Protein AF-A0A258MXC1-F1 (afdb_monomer_lite)

Foldseek 3Di:
DPPDDLVNLCVQLVHDSVLSVCVVVPPVDDDQVSVQSSCVSVVDHDDDDDDPDDVPNDPVPPDPVVSVVPPD

Sequence (72 aa):
YYGHKQQDLADMAGVGLHFIRNMEQGKKSLQLDKVNQVLAVYKAEMAPMAIHLNKSRTIECLPKRYKDHYRW

Secondary structure (DSSP, 8-state):
-----HHHHHHHHT--HHHHHHHHTT-S---HHHHHHHHHHTT-----------TTS-GGGS-HHHHGGG--

Structure (mmCIF, N/CA/C/O backbone):
data_AF-A0A258MXC1-F1
#
_entry.id   AF-A0A258MXC1-F1
#
loop_
_atom_site.group_PDB
_atom_site.id
_atom_site.type_symbol
_atom_site.label_atom_id
_atom_site.label_alt_id
_atom_site.label_comp_id
_atom_site.label_asym_id
_atom_site.label_entity_id
_atom_site.label_seq_id
_atom_site.pdbx_PDB_ins_code
_atom_site.Cartn_x
_atom_site.Cartn_y
_atom_site.Cartn_z
_atom_site.occupancy
_atom_site.B_iso_or_equiv
_atom_site.auth_seq_id
_atom_site.auth_comp_id
_atom_site.auth_asym_id
_atom_site.auth_atom_id
_atom_site.pdbx_PDB_model_num
ATOM 1 N N . TYR A 1 1 ? -0.493 9.471 -14.876 1.00 44.62 1 TYR A N 1
ATOM 2 C CA . TYR A 1 1 ? -1.339 8.264 -14.821 1.00 44.62 1 TYR A CA 1
ATOM 3 C C . TYR A 1 1 ? -0.404 7.081 -14.651 1.00 44.62 1 TYR A C 1
ATOM 5 O O . TYR A 1 1 ? 0.206 6.663 -15.624 1.00 44.62 1 TYR A O 1
ATOM 13 N N . TYR A 1 2 ? -0.162 6.625 -13.423 1.00 59.91 2 TYR A N 1
ATOM 14 C CA . TYR A 1 2 ? 0.783 5.529 -13.194 1.00 59.91 2 TYR A CA 1
ATOM 15 C C . TYR A 1 2 ? 0.097 4.195 -13.514 1.00 59.91 2 TYR A C 1
ATOM 17 O O . TYR A 1 2 ? -0.487 3.559 -12.646 1.00 59.91 2 TYR A O 1
ATOM 25 N N . GLY A 1 3 ? 0.093 3.823 -14.794 1.00 66.00 3 GLY A N 1
ATOM 26 C CA . GLY A 1 3 ? -0.448 2.561 -15.301 1.00 66.00 3 GLY A CA 1
ATOM 27 C C . GLY A 1 3 ? 0.550 1.414 -15.160 1.00 66.00 3 GLY A C 1
ATOM 28 O O . GLY A 1 3 ? 0.938 0.826 -16.165 1.00 66.00 3 GLY A O 1
ATOM 29 N N . HIS A 1 4 ? 1.006 1.127 -13.940 1.00 78.44 4 HIS A N 1
ATOM 30 C CA . HIS A 1 4 ? 1.837 -0.053 -13.696 1.00 78.44 4 HIS A CA 1
ATOM 31 C C . HIS A 1 4 ? 0.969 -1.306 -13.766 1.00 78.44 4 HIS A C 1
ATOM 33 O O . HIS A 1 4 ? -0.122 -1.343 -13.191 1.00 78.44 4 HIS A O 1
ATOM 39 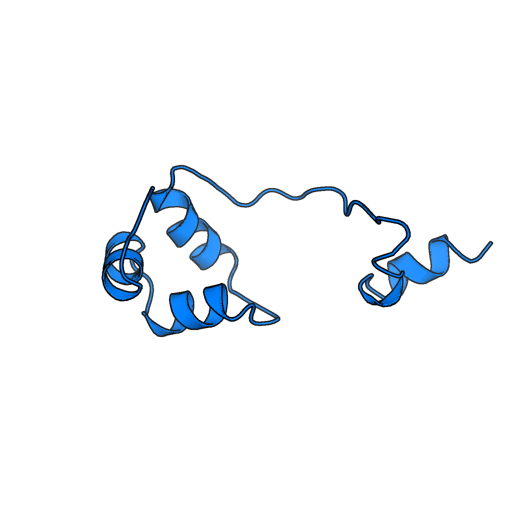N N . LYS A 1 5 ? 1.439 -2.347 -14.459 1.00 91.75 5 LYS A N 1
ATOM 40 C CA . LYS A 1 5 ? 0.803 -3.661 -14.345 1.00 91.75 5 LYS A CA 1
ATOM 41 C C . LYS A 1 5 ? 1.049 -4.192 -12.930 1.00 91.75 5 LYS A C 1
ATOM 43 O O . LYS A 1 5 ? 2.055 -3.860 -12.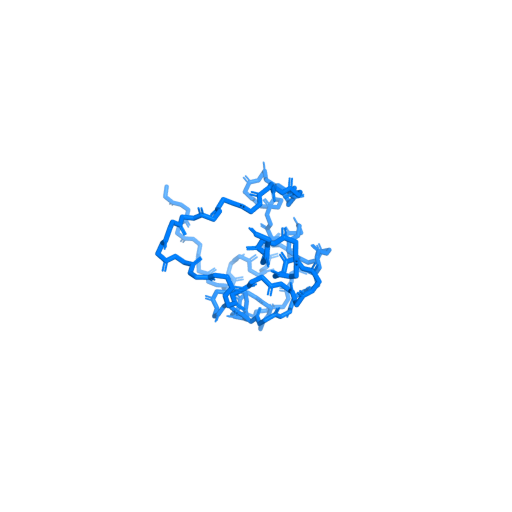309 1.00 91.75 5 LYS A O 1
ATOM 48 N N . GLN A 1 6 ? 0.161 -5.060 -12.440 1.00 93.19 6 GLN A N 1
ATOM 49 C CA . GLN A 1 6 ? 0.277 -5.647 -11.093 1.00 93.19 6 GLN A CA 1
ATOM 50 C C . GLN A 1 6 ? 1.662 -6.263 -10.825 1.00 93.19 6 GLN A C 1
ATOM 52 O O . GLN A 1 6 ? 2.153 -6.207 -9.703 1.00 93.19 6 GLN A O 1
ATOM 57 N N . GLN A 1 7 ? 2.274 -6.861 -11.851 1.00 95.56 7 GLN A N 1
ATOM 58 C CA . GLN A 1 7 ? 3.580 -7.508 -11.754 1.00 95.56 7 GLN A CA 1
ATOM 59 C C . GLN A 1 7 ? 4.718 -6.489 -11.656 1.00 95.56 7 GLN A C 1
ATOM 61 O O . GLN A 1 7 ? 5.520 -6.586 -10.738 1.00 95.56 7 GLN A O 1
ATOM 66 N N . ASP A 1 8 ? 4.697 -5.446 -12.489 1.00 95.62 8 ASP A N 1
ATOM 67 C CA . ASP A 1 8 ? 5.674 -4.355 -12.419 1.00 95.62 8 ASP A CA 1
ATOM 68 C C . ASP A 1 8 ? 5.647 -3.677 -11.042 1.00 95.62 8 ASP A C 1
ATOM 70 O O . ASP A 1 8 ? 6.691 -3.397 -10.462 1.00 95.62 8 ASP A O 1
ATOM 74 N N . LEU A 1 9 ? 4.451 -3.442 -10.487 1.00 95.56 9 LEU A N 1
ATOM 75 C CA . LEU A 1 9 ? 4.310 -2.836 -9.162 1.00 95.56 9 LEU A CA 1
ATOM 76 C C . LEU A 1 9 ? 4.828 -3.757 -8.049 1.00 95.56 9 LEU A C 1
ATOM 78 O O . LEU A 1 9 ? 5.457 -3.283 -7.105 1.00 95.56 9 LEU A O 1
ATOM 82 N N . ALA A 1 10 ? 4.569 -5.062 -8.157 1.00 97.12 10 ALA A N 1
ATOM 83 C CA . ALA A 1 10 ? 5.075 -6.054 -7.217 1.00 97.12 10 ALA A CA 1
ATOM 84 C C . ALA A 1 10 ? 6.612 -6.075 -7.211 1.00 97.12 10 ALA A C 1
ATOM 86 O O . ALA A 1 10 ? 7.221 -6.001 -6.141 1.00 97.12 10 ALA A O 1
ATOM 87 N N . ASP A 1 11 ? 7.220 -6.079 -8.399 1.00 96.88 11 ASP A N 1
ATOM 88 C CA . ASP A 1 11 ? 8.671 -6.096 -8.576 1.00 96.88 11 ASP A CA 1
ATOM 89 C C . ASP A 1 11 ? 9.315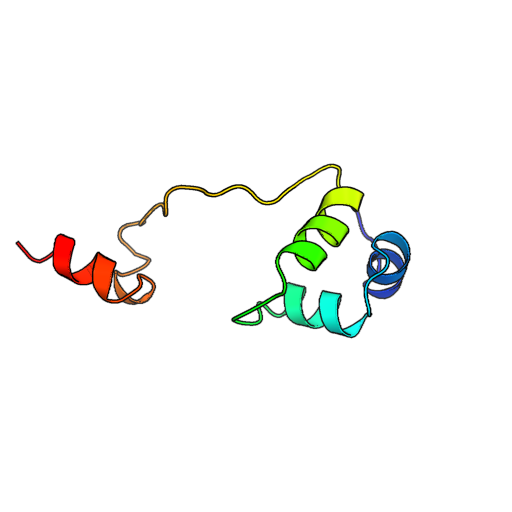 -4.788 -8.085 1.00 96.88 11 ASP A C 1
ATOM 91 O O . ASP A 1 11 ? 10.291 -4.825 -7.337 1.00 96.88 11 ASP A O 1
ATOM 95 N N . MET A 1 12 ? 8.733 -3.628 -8.419 1.00 95.62 12 MET A N 1
ATOM 96 C CA . MET A 1 12 ? 9.217 -2.316 -7.958 1.00 95.62 12 MET A CA 1
ATOM 97 C C . MET A 1 12 ? 9.129 -2.149 -6.436 1.00 95.62 12 MET A C 1
ATOM 99 O O . MET A 1 12 ? 10.024 -1.560 -5.833 1.00 95.62 12 MET A O 1
ATOM 103 N N . ALA A 1 13 ? 8.057 -2.646 -5.813 1.00 96.44 13 ALA A N 1
ATOM 104 C CA . ALA A 1 13 ? 7.853 -2.550 -4.368 1.00 96.44 13 ALA A CA 1
ATOM 105 C C . ALA A 1 13 ? 8.572 -3.658 -3.575 1.00 96.44 13 ALA A C 1
ATOM 107 O O . ALA A 1 13 ? 8.609 -3.596 -2.347 1.00 96.44 13 ALA A O 1
ATOM 108 N N . GLY A 1 14 ? 9.117 -4.681 -4.244 1.00 97.12 14 GLY A N 1
ATOM 109 C CA . GLY A 1 14 ? 9.740 -5.831 -3.583 1.00 97.12 14 GLY A CA 1
ATOM 110 C C . GLY A 1 14 ? 8.744 -6.714 -2.821 1.00 97.12 14 GLY A C 1
ATOM 111 O O . GLY A 1 14 ? 9.100 -7.331 -1.815 1.00 97.12 14 GLY A O 1
ATOM 112 N N . VAL A 1 15 ? 7.489 -6.781 -3.277 1.00 97.50 15 VAL A N 1
ATOM 113 C CA . VAL A 1 15 ? 6.421 -7.581 -2.654 1.00 97.50 15 VAL A CA 1
ATOM 114 C C . VAL A 1 15 ? 5.927 -8.672 -3.600 1.00 97.50 15 VAL A C 1
ATOM 116 O O . VAL A 1 15 ? 6.041 -8.580 -4.813 1.00 97.50 15 VAL A O 1
ATOM 119 N N . GLY A 1 16 ? 5.31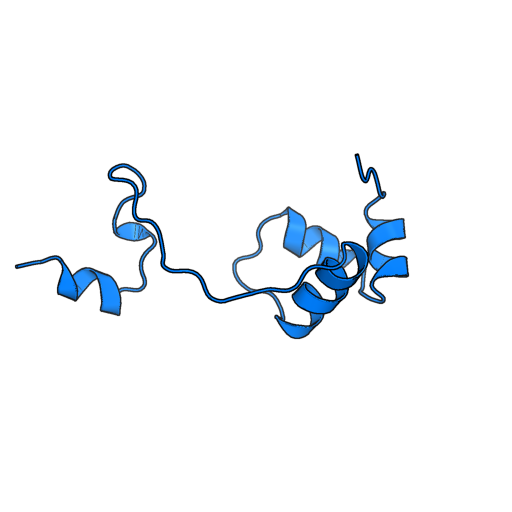7 -9.729 -3.060 1.00 97.56 16 GLY A N 1
ATOM 120 C CA . GLY A 1 16 ? 4.733 -10.775 -3.903 1.00 97.56 16 GLY A CA 1
ATOM 121 C C . GLY A 1 16 ? 3.493 -10.291 -4.666 1.00 97.56 16 GLY A C 1
ATOM 122 O O . GLY A 1 16 ? 2.651 -9.594 -4.103 1.00 97.56 16 GLY A O 1
ATOM 123 N N . LEU A 1 17 ? 3.297 -10.761 -5.902 1.00 97.44 17 LEU A N 1
ATOM 124 C CA . LEU A 1 17 ? 2.125 -10.438 -6.738 1.00 97.44 17 LEU A CA 1
ATOM 125 C C . LEU A 1 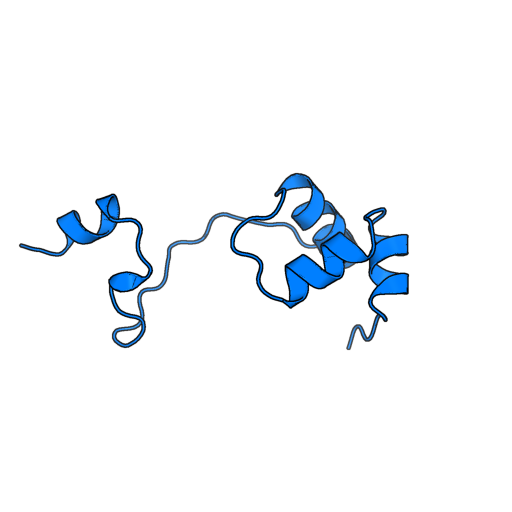17 ? 0.776 -10.692 -6.035 1.00 97.44 17 LEU A C 1
ATOM 127 O O . LEU A 1 17 ? -0.189 -9.949 -6.209 1.00 97.44 17 LEU A O 1
ATOM 131 N N . HIS A 1 18 ? 0.700 -11.728 -5.195 1.00 97.38 18 HIS A N 1
ATOM 132 C CA . HIS A 1 18 ? -0.499 -12.023 -4.406 1.00 97.38 18 HIS A CA 1
ATOM 133 C C . HIS A 1 18 ? -0.821 -10.922 -3.379 1.00 97.38 18 HIS A C 1
ATOM 135 O O . HIS A 1 18 ? -1.988 -10.703 -3.058 1.00 97.38 18 HIS A O 1
ATOM 141 N N . PHE A 1 19 ? 0.190 -10.206 -2.878 1.00 97.88 19 PHE A N 1
ATOM 142 C CA . PHE A 1 19 ? -0.013 -9.072 -1.982 1.00 97.88 19 PHE A CA 1
ATOM 143 C C . PHE A 1 19 ? -0.705 -7.910 -2.701 1.00 97.88 19 PHE A C 1
ATOM 145 O O . PHE A 1 19 ? -1.734 -7.449 -2.212 1.00 97.88 19 PHE A O 1
ATOM 152 N N . ILE A 1 20 ? -0.211 -7.513 -3.881 1.00 97.12 20 ILE A N 1
ATOM 153 C CA . ILE A 1 20 ? -0.833 -6.467 -4.714 1.00 97.12 20 ILE A CA 1
ATOM 154 C C . ILE A 1 20 ? -2.289 -6.823 -5.033 1.00 97.12 20 ILE A C 1
ATOM 156 O O . ILE A 1 20 ? -3.186 -6.017 -4.805 1.00 97.12 20 ILE A O 1
ATOM 160 N N . ARG A 1 21 ? -2.556 -8.070 -5.443 1.00 96.56 21 ARG A N 1
ATOM 161 C CA . ARG A 1 21 ? -3.925 -8.544 -5.715 1.00 96.56 21 ARG A CA 1
ATOM 162 C C . ARG A 1 21 ? -4.838 -8.452 -4.495 1.00 96.56 21 ARG A C 1
ATOM 164 O O . ARG A 1 21 ? -5.953 -7.962 -4.610 1.00 96.56 21 ARG A O 1
ATOM 171 N N . ASN A 1 22 ? -4.371 -8.892 -3.326 1.00 97.69 22 ASN A N 1
ATOM 172 C CA . ASN A 1 22 ? -5.139 -8.778 -2.083 1.00 97.69 22 ASN A CA 1
ATOM 173 C C . ASN A 1 22 ? -5.420 -7.314 -1.710 1.00 97.69 22 ASN A C 1
ATOM 175 O O . ASN A 1 22 ? -6.487 -7.015 -1.173 1.00 97.69 22 ASN A O 1
ATOM 179 N N . MET A 1 23 ? -4.459 -6.424 -1.964 1.00 95.88 23 MET A N 1
ATOM 180 C CA . MET A 1 23 ? -4.584 -4.994 -1.703 1.00 95.88 23 MET A CA 1
ATOM 181 C C . MET A 1 23 ? -5.638 -4.350 -2.604 1.00 95.88 23 MET A C 1
ATOM 183 O O . MET A 1 23 ? -6.549 -3.700 -2.098 1.00 95.88 23 MET A O 1
ATOM 187 N N . GLU A 1 24 ? -5.581 -4.611 -3.909 1.00 94.31 24 GLU A N 1
ATOM 188 C CA . GLU A 1 24 ? -6.566 -4.123 -4.883 1.00 94.31 24 GLU A CA 1
ATOM 189 C C . GLU A 1 24 ? -7.967 -4.708 -4.655 1.00 94.31 24 GLU A C 1
ATOM 191 O O . GLU A 1 24 ? -8.966 -4.014 -4.822 1.00 94.31 24 GLU A O 1
ATOM 196 N N . GLN A 1 25 ? -8.057 -5.966 -4.214 1.00 95.31 25 GLN A N 1
ATOM 197 C CA . GLN A 1 25 ? -9.324 -6.621 -3.864 1.00 95.31 25 GLN A CA 1
ATOM 198 C C . GLN A 1 25 ? -9.910 -6.148 -2.523 1.00 95.31 25 GLN A C 1
ATOM 200 O O . GLN A 1 25 ? -10.987 -6.603 -2.135 1.00 95.31 25 GLN A O 1
ATOM 205 N N . GLY A 1 26 ? -9.223 -5.264 -1.792 1.00 94.31 26 GLY A N 1
ATOM 206 C CA . GLY A 1 26 ? -9.715 -4.734 -0.521 1.00 94.31 26 GLY A CA 1
ATOM 207 C C . GLY A 1 26 ? -9.770 -5.785 0.588 1.00 94.31 26 GLY A C 1
ATOM 208 O O . GLY A 1 26 ? -10.720 -5.818 1.375 1.00 94.31 26 GLY A O 1
ATOM 209 N N . LYS A 1 27 ? -8.769 -6.674 0.663 1.00 96.25 27 LYS A N 1
ATOM 210 C CA . LYS A 1 27 ? -8.670 -7.664 1.743 1.00 96.25 27 LYS A CA 1
ATOM 211 C C . LYS A 1 27 ? -8.793 -6.976 3.107 1.00 96.25 27 LYS A C 1
ATOM 213 O O . LYS A 1 27 ? -8.115 -5.992 3.382 1.00 96.25 27 LYS A O 1
ATOM 218 N N . LYS A 1 28 ? -9.617 -7.551 3.992 1.00 93.06 28 LYS A N 1
ATOM 219 C CA . LYS A 1 28 ? -9.929 -6.996 5.325 1.00 93.06 28 LYS A CA 1
ATOM 220 C C . LYS A 1 28 ? -8.696 -6.669 6.177 1.00 93.06 28 LYS A C 1
ATOM 222 O O . LYS A 1 28 ? -8.765 -5.781 7.019 1.00 93.06 28 LYS A O 1
ATOM 227 N N . SER A 1 29 ? -7.603 -7.411 5.999 1.00 94.00 29 SER A N 1
ATOM 228 C CA . SER A 1 29 ? -6.343 -7.207 6.711 1.00 94.00 29 SER A CA 1
ATOM 229 C C . SER A 1 29 ? -5.141 -7.368 5.781 1.00 94.00 29 SER A C 1
ATOM 231 O O . SER A 1 29 ? -5.052 -8.318 4.995 1.00 94.00 29 SER A O 1
ATOM 233 N N . LEU A 1 30 ? -4.197 -6.435 5.902 1.00 96.75 30 LEU A N 1
ATOM 234 C CA . LEU A 1 30 ? -2.912 -6.415 5.206 1.00 96.75 30 LEU A CA 1
ATOM 235 C C . LEU A 1 30 ? -1.801 -6.064 6.200 1.00 96.75 30 LEU A C 1
ATOM 237 O O . LEU A 1 30 ? -2.049 -5.434 7.225 1.00 96.75 30 LEU A O 1
ATOM 241 N N . GLN A 1 31 ? -0.579 -6.485 5.885 1.00 96.50 31 GLN A N 1
ATOM 242 C CA . GLN A 1 31 ? 0.626 -6.125 6.634 1.00 96.50 31 GLN A CA 1
ATOM 243 C C . GLN A 1 31 ? 1.003 -4.671 6.310 1.00 96.50 31 GLN A C 1
ATOM 245 O O . GLN A 1 31 ? 1.248 -4.352 5.146 1.00 96.50 31 GLN A O 1
ATOM 250 N N . LEU A 1 32 ? 0.988 -3.792 7.318 1.00 96.38 32 LEU A N 1
ATOM 251 C CA . LEU A 1 32 ? 1.173 -2.339 7.171 1.00 96.38 32 LEU A CA 1
ATOM 252 C C . LEU A 1 32 ? 2.537 -1.978 6.566 1.00 96.38 32 LEU A C 1
ATOM 254 O O . LEU A 1 32 ? 2.637 -1.119 5.698 1.00 96.38 32 LEU A O 1
ATOM 258 N N . A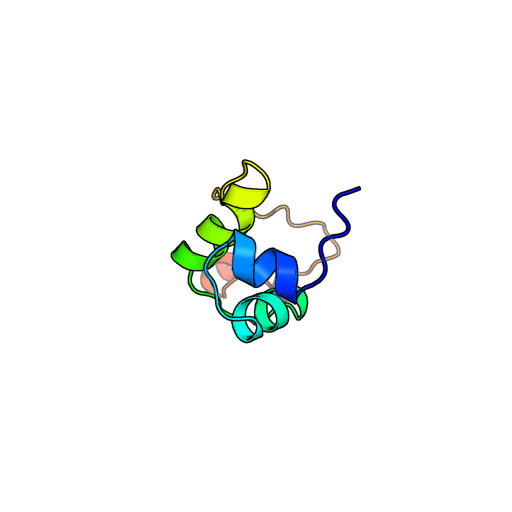SP A 1 33 ? 3.571 -2.680 7.003 1.00 97.12 33 ASP A N 1
ATOM 259 C CA . ASP A 1 33 ? 4.937 -2.652 6.494 1.00 97.12 33 ASP A CA 1
ATOM 260 C C . ASP A 1 33 ? 4.985 -2.859 4.973 1.00 97.12 33 ASP A C 1
ATOM 262 O O . ASP A 1 33 ? 5.604 -2.073 4.256 1.00 97.12 33 ASP A O 1
ATOM 266 N N . LYS A 1 34 ? 4.240 -3.839 4.453 1.00 97.50 34 LYS A N 1
ATOM 267 C CA . LYS A 1 34 ? 4.149 -4.086 3.006 1.00 97.50 34 LYS A CA 1
ATOM 268 C C . LYS A 1 34 ? 3.290 -3.063 2.275 1.00 97.50 34 LYS A C 1
ATOM 270 O O . LYS A 1 34 ? 3.591 -2.721 1.138 1.00 97.50 34 LYS A O 1
ATOM 275 N N . VAL A 1 35 ? 2.242 -2.545 2.916 1.00 97.12 35 VAL A N 1
ATOM 276 C CA . VAL A 1 35 ? 1.472 -1.423 2.355 1.00 97.12 35 VAL A CA 1
ATOM 277 C C . VAL A 1 35 ? 2.384 -0.211 2.154 1.00 97.12 35 VAL A C 1
ATOM 279 O O . VAL A 1 35 ? 2.369 0.390 1.083 1.00 97.12 35 VAL A O 1
ATOM 282 N N . ASN A 1 36 ? 3.231 0.104 3.135 1.00 97.62 36 ASN A N 1
ATOM 283 C CA . ASN A 1 36 ? 4.180 1.210 3.029 1.00 97.62 36 ASN A CA 1
ATOM 284 C C . ASN A 1 36 ? 5.254 0.971 1.953 1.00 97.62 36 ASN A C 1
ATOM 286 O O . ASN A 1 36 ? 5.604 1.917 1.255 1.00 97.62 36 ASN A O 1
ATOM 290 N N . GLN A 1 37 ? 5.718 -0.267 1.739 1.00 97.56 37 GLN A N 1
ATOM 291 C CA . GLN A 1 37 ? 6.611 -0.593 0.610 1.00 97.56 37 GLN A CA 1
ATOM 292 C C . GLN A 1 37 ? 5.967 -0.273 -0.747 1.00 97.56 37 GLN A C 1
ATOM 294 O O . GLN A 1 37 ? 6.599 0.334 -1.608 1.00 97.56 37 GLN A O 1
ATOM 299 N N . VAL A 1 38 ? 4.688 -0.618 -0.924 1.00 96.69 38 VAL A N 1
ATOM 300 C CA . VAL A 1 38 ? 3.946 -0.307 -2.157 1.00 96.69 38 VAL A CA 1
ATOM 301 C C . VAL A 1 38 ? 3.742 1.201 -2.320 1.00 96.69 38 VAL A C 1
ATOM 303 O O . VAL A 1 38 ? 3.934 1.733 -3.411 1.00 96.69 38 VAL A O 1
ATOM 306 N N . LEU A 1 39 ? 3.392 1.916 -1.248 1.00 96.25 39 LEU A N 1
ATOM 307 C CA . LEU A 1 39 ? 3.198 3.370 -1.297 1.00 96.25 39 LEU A CA 1
ATOM 308 C C . LEU A 1 39 ? 4.501 4.144 -1.536 1.00 96.25 39 LEU A C 1
ATOM 310 O O . LEU A 1 39 ? 4.464 5.197 -2.175 1.00 96.25 39 LEU A O 1
ATOM 314 N N . ALA A 1 40 ? 5.650 3.611 -1.114 1.00 96.12 40 ALA A N 1
ATOM 315 C CA . ALA A 1 40 ? 6.954 4.227 -1.349 1.00 96.12 40 ALA A CA 1
ATOM 316 C C . ALA A 1 40 ? 7.273 4.380 -2.847 1.00 96.12 40 ALA A C 1
ATOM 318 O O . ALA A 1 40 ? 7.873 5.382 -3.239 1.00 96.12 40 ALA A O 1
ATOM 319 N N . VAL A 1 41 ? 6.793 3.462 -3.701 1.00 95.12 41 VAL A N 1
ATOM 320 C CA . VAL A 1 41 ? 6.887 3.579 -5.174 1.00 95.12 41 VAL A CA 1
ATOM 321 C C . VAL A 1 41 ? 6.226 4.871 -5.667 1.00 95.12 41 VAL A C 1
ATOM 323 O O . VAL A 1 41 ? 6.702 5.519 -6.598 1.00 95.12 41 VAL A O 1
ATOM 326 N N . TYR A 1 42 ? 5.167 5.298 -4.983 1.00 94.19 42 TYR A N 1
ATOM 327 C CA . TYR A 1 42 ? 4.422 6.522 -5.260 1.00 94.19 42 TYR A CA 1
ATOM 328 C C . TYR A 1 42 ? 4.856 7.709 -4.393 1.00 94.19 42 TYR A C 1
ATOM 330 O O . TYR A 1 42 ? 4.171 8.731 -4.385 1.00 94.19 42 TYR A O 1
ATOM 338 N N . LYS A 1 43 ? 5.990 7.598 -3.682 1.00 94.94 43 LYS A N 1
ATOM 339 C CA . LYS A 1 43 ? 6.491 8.610 -2.735 1.00 94.94 43 LYS A CA 1
ATOM 340 C C . LYS A 1 43 ? 5.439 8.991 -1.684 1.00 94.94 43 LYS A C 1
ATOM 342 O O . LYS A 1 43 ? 5.279 10.164 -1.353 1.00 94.94 43 LYS A O 1
ATOM 347 N N . ALA A 1 44 ? 4.706 7.992 -1.202 1.00 95.75 44 ALA A N 1
ATOM 348 C CA . ALA A 1 44 ? 3.636 8.133 -0.227 1.00 95.75 44 ALA A CA 1
ATOM 349 C C . ALA A 1 44 ? 3.832 7.170 0.953 1.00 95.75 44 ALA A C 1
ATOM 351 O O . ALA A 1 44 ? 4.591 6.204 0.874 1.00 95.75 44 ALA A O 1
ATOM 352 N N . GLU A 1 45 ? 3.096 7.416 2.032 1.00 95.94 45 GLU A N 1
ATOM 353 C CA . GLU A 1 45 ? 3.074 6.578 3.229 1.00 95.94 45 GLU A CA 1
ATOM 354 C C . GLU A 1 45 ? 1.671 6.546 3.847 1.00 95.94 45 GLU A C 1
ATOM 356 O O . GLU A 1 45 ? 0.852 7.441 3.622 1.00 95.94 45 GLU A O 1
ATOM 361 N N . MET A 1 46 ? 1.374 5.498 4.618 1.00 94.62 46 MET A N 1
ATOM 362 C CA . MET A 1 46 ? 0.148 5.446 5.412 1.00 94.62 46 MET A CA 1
ATOM 363 C C . MET A 1 46 ? 0.250 6.372 6.622 1.00 94.62 46 MET A C 1
ATOM 365 O O . MET A 1 46 ? 1.188 6.271 7.409 1.00 94.62 46 MET A O 1
ATOM 369 N N . ALA A 1 47 ? -0.791 7.170 6.841 1.00 93.06 47 ALA A N 1
ATOM 370 C CA . ALA A 1 47 ? -0.968 7.963 8.048 1.00 93.06 47 ALA A CA 1
ATOM 371 C C . ALA A 1 47 ? -2.335 7.668 8.690 1.00 93.06 47 ALA A C 1
ATOM 373 O O . ALA A 1 47 ? -3.308 7.382 7.982 1.00 93.06 47 ALA A O 1
ATOM 374 N N . PRO A 1 48 ? -2.448 7.738 10.026 1.00 89.88 48 PRO A N 1
ATOM 375 C CA . PRO A 1 48 ? -3.745 7.695 10.681 1.00 89.88 48 PRO A CA 1
ATOM 376 C C . PRO A 1 48 ? -4.552 8.940 10.294 1.00 89.88 48 PRO A C 1
ATOM 378 O O . PRO A 1 48 ? -4.072 10.065 10.399 1.00 89.88 48 PRO A O 1
ATOM 381 N N . MET A 1 49 ? -5.802 8.742 9.885 1.00 85.62 49 MET A N 1
ATOM 382 C CA . MET A 1 49 ? -6.737 9.827 9.596 1.00 85.62 49 MET A CA 1
ATOM 383 C C . MET A 1 49 ? -8.021 9.616 10.394 1.00 85.62 49 MET A C 1
ATOM 385 O O . MET A 1 49 ? -8.467 8.480 10.578 1.00 85.62 49 MET A O 1
ATOM 389 N N . ALA A 1 50 ? -8.622 10.710 10.870 1.00 82.12 50 ALA A N 1
ATOM 390 C CA . ALA A 1 50 ? -9.930 10.650 11.506 1.00 82.12 50 ALA A CA 1
ATOM 391 C C . ALA A 1 50 ? -10.950 10.055 10.524 1.00 82.12 50 ALA A C 1
ATOM 393 O O . ALA A 1 50 ? -10.994 10.408 9.344 1.00 82.12 50 ALA A O 1
ATOM 394 N N . ILE A 1 51 ? -11.777 9.130 11.007 1.00 77.38 51 ILE A N 1
ATOM 395 C CA . ILE A 1 51 ? -12.816 8.532 10.173 1.00 77.38 51 ILE A CA 1
ATOM 396 C C . ILE A 1 51 ? -13.887 9.599 9.929 1.00 77.38 51 ILE A C 1
ATOM 398 O O . ILE A 1 51 ? -14.644 9.949 10.833 1.00 77.38 51 ILE A O 1
ATOM 402 N N . HIS A 1 52 ? -13.973 10.100 8.696 1.00 66.69 52 HIS A N 1
ATOM 403 C CA . HIS A 1 52 ? -15.064 10.975 8.276 1.00 66.69 52 HIS A CA 1
ATOM 404 C C . HIS A 1 52 ? -16.336 10.143 8.084 1.00 66.69 52 HIS A C 1
ATOM 406 O O . HIS A 1 52 ? -16.566 9.535 7.032 1.00 66.69 52 HIS A O 1
ATOM 412 N N . LEU A 1 53 ? -17.166 10.109 9.123 1.00 64.69 53 LEU A N 1
ATOM 413 C CA . LEU A 1 53 ? -18.502 9.528 9.072 1.00 64.69 53 LEU A CA 1
ATOM 414 C C . LEU A 1 53 ? -19.391 10.439 8.216 1.00 64.69 53 LEU A C 1
ATOM 416 O O . LEU A 1 53 ? -19.926 11.433 8.698 1.00 64.69 53 LEU A O 1
ATOM 420 N N . ASN A 1 54 ? -19.540 10.132 6.924 1.00 52.66 54 ASN A N 1
ATOM 421 C CA . ASN A 1 54 ? -20.660 10.699 6.174 1.00 52.66 54 ASN A CA 1
ATOM 422 C C . ASN A 1 54 ? -21.958 10.073 6.726 1.00 52.66 54 ASN A C 1
ATOM 424 O O . ASN A 1 54 ? -21.966 8.912 7.134 1.00 52.66 54 ASN A O 1
ATOM 428 N N . LYS A 1 55 ? -23.058 10.832 6.718 1.00 55.00 55 LYS A N 1
ATOM 429 C CA . LYS A 1 55 ? -24.360 10.428 7.284 1.00 55.00 55 LYS A CA 1
ATOM 430 C C . LYS A 1 55 ? -24.944 9.137 6.663 1.00 55.00 55 LYS A C 1
ATOM 432 O O . LYS A 1 55 ? -25.866 8.563 7.227 1.00 55.00 55 LYS A O 1
ATOM 437 N N . SER A 1 56 ? -24.411 8.686 5.525 1.00 52.47 56 SER A N 1
ATOM 438 C CA . SER A 1 56 ? -24.851 7.537 4.719 1.00 52.47 56 SER A CA 1
ATOM 439 C C . SER A 1 56 ? -23.953 6.294 4.843 1.00 52.47 56 SER A C 1
ATOM 441 O O . SER A 1 56 ? -24.390 5.201 4.499 1.00 52.47 56 SER A O 1
ATOM 443 N N . ARG A 1 57 ? -22.711 6.418 5.333 1.00 54.97 57 ARG A N 1
ATOM 444 C CA . ARG A 1 57 ? -21.847 5.291 5.715 1.00 54.97 57 ARG A CA 1
ATOM 445 C C . ARG A 1 57 ? -22.057 5.064 7.197 1.00 54.97 57 ARG A C 1
ATOM 447 O O . ARG A 1 57 ? -21.326 5.570 8.045 1.00 54.97 57 ARG A O 1
ATOM 454 N N . THR A 1 58 ? -23.152 4.371 7.465 1.00 52.91 58 THR A N 1
ATOM 455 C CA . THR A 1 58 ? -23.665 4.014 8.777 1.00 52.91 58 THR A CA 1
ATOM 456 C C . THR A 1 58 ? -22.557 3.554 9.720 1.00 52.91 58 THR A C 1
ATOM 458 O O . THR A 1 58 ? -21.600 2.875 9.348 1.00 52.91 58 THR A O 1
ATOM 461 N N . ILE A 1 59 ? -22.785 3.866 10.991 1.00 55.34 59 ILE A N 1
ATOM 462 C CA . ILE A 1 59 ? -22.142 3.394 12.227 1.00 55.34 59 ILE A CA 1
ATOM 463 C C . ILE A 1 59 ? -21.804 1.885 12.233 1.00 55.34 59 ILE A C 1
ATOM 465 O O . ILE A 1 59 ? -21.083 1.418 13.105 1.00 55.34 59 ILE A O 1
ATOM 469 N N . GLU A 1 60 ? -22.299 1.099 11.273 1.00 57.31 60 GLU A N 1
ATOM 470 C CA . GLU A 1 60 ? -21.976 -0.307 11.046 1.00 57.31 60 GLU A CA 1
ATOM 471 C C . GLU A 1 60 ? -20.485 -0.581 10.844 1.00 57.31 60 GLU A C 1
ATOM 473 O O . GLU A 1 60 ? -19.983 -1.528 11.455 1.00 57.31 60 GLU A O 1
ATOM 478 N N . CYS A 1 61 ? -19.781 0.260 10.079 1.00 56.78 61 CYS A N 1
ATOM 479 C CA . CYS A 1 61 ? -18.356 0.078 9.774 1.00 56.78 61 CYS A CA 1
ATOM 480 C C . CYS A 1 61 ? -17.425 0.475 10.928 1.00 56.78 61 CYS A C 1
ATOM 482 O O . CYS A 1 61 ? -16.232 0.170 10.892 1.00 56.78 61 CYS A O 1
ATOM 484 N N . LEU A 1 62 ? -17.945 1.159 11.953 1.00 63.69 62 LEU A N 1
ATOM 485 C CA . LEU A 1 62 ? -17.156 1.487 13.131 1.00 63.69 62 LEU A CA 1
ATOM 486 C C . LEU A 1 62 ? -16.945 0.238 13.998 1.00 63.69 62 LEU A C 1
ATOM 488 O O . LEU A 1 62 ? -17.875 -0.547 14.196 1.00 63.69 62 LEU A O 1
ATOM 492 N N . PRO A 1 63 ? -15.752 0.050 14.585 1.00 65.56 63 PRO A N 1
ATOM 493 C CA . PRO A 1 63 ? -15.570 -0.948 15.630 1.00 65.56 63 PRO A CA 1
ATOM 494 C C . PRO A 1 63 ? -16.589 -0.717 16.752 1.00 65.56 63 PRO A C 1
ATOM 496 O O . PRO A 1 63 ? -16.852 0.432 17.104 1.00 65.56 63 PRO A O 1
ATOM 499 N N . LYS A 1 64 ? -17.143 -1.790 17.335 1.00 65.81 64 LYS A N 1
ATOM 500 C CA . LYS A 1 64 ? -18.227 -1.725 18.340 1.00 65.81 64 LYS A CA 1
ATOM 501 C C . LYS A 1 64 ? -17.979 -0.670 19.434 1.00 65.81 64 LYS A C 1
ATOM 503 O O . LYS A 1 64 ? -18.869 0.120 19.709 1.00 65.81 64 LYS A O 1
ATOM 508 N N . ARG A 1 65 ? -16.735 -0.563 19.921 1.00 66.62 65 ARG A N 1
ATOM 509 C CA . ARG A 1 65 ? -16.291 0.427 20.925 1.00 66.62 65 ARG A CA 1
ATOM 510 C C . ARG A 1 65 ? -16.533 1.899 20.558 1.00 66.62 65 ARG A C 1
ATOM 512 O O . ARG A 1 65 ? -16.618 2.734 21.444 1.00 66.62 65 ARG A O 1
ATOM 519 N N . TYR A 1 66 ? -16.614 2.225 19.268 1.00 62.81 66 TYR A N 1
ATOM 520 C CA . TYR A 1 66 ? -16.923 3.575 18.788 1.00 62.81 66 TYR A CA 1
ATOM 521 C C . TYR A 1 66 ? -18.423 3.780 18.544 1.00 62.81 66 TYR A C 1
ATOM 523 O O . TYR A 1 66 ? -18.854 4.921 18.441 1.00 62.81 66 TYR A O 1
ATOM 531 N N . LYS A 1 67 ? -19.230 2.710 18.465 1.00 62.84 67 LYS A N 1
ATOM 532 C CA . LYS A 1 67 ? -20.693 2.806 18.305 1.00 62.84 67 LYS A CA 1
ATOM 533 C C . LYS A 1 67 ? -21.374 3.232 19.606 1.00 62.84 67 LYS A C 1
ATOM 535 O O . LYS A 1 67 ? -22.321 4.008 19.566 1.00 62.84 67 LYS A O 1
ATOM 540 N N . ASP A 1 68 ? -20.857 2.764 20.742 1.00 65.12 68 ASP A N 1
ATOM 541 C CA . ASP A 1 68 ? -21.432 3.030 22.067 1.00 65.12 68 ASP A CA 1
ATOM 542 C C . ASP A 1 68 ? -21.326 4.515 22.475 1.00 65.12 68 ASP A C 1
ATOM 544 O O . ASP A 1 68 ? -22.121 4.996 23.276 1.00 65.12 68 ASP A O 1
ATOM 548 N N . HIS A 1 69 ? -20.394 5.270 21.877 1.00 56.19 69 HIS A N 1
ATOM 549 C CA . HIS A 1 69 ? -20.178 6.691 22.172 1.00 56.19 69 HIS A CA 1
ATOM 550 C C . HIS A 1 69 ? -21.204 7.635 21.508 1.00 56.19 69 HIS A C 1
ATOM 552 O O . HIS A 1 69 ? -21.344 8.772 21.941 1.00 56.19 69 HIS A O 1
ATOM 558 N N . TYR A 1 70 ? -21.947 7.173 20.492 1.00 53.81 70 TYR A N 1
ATOM 559 C CA . TYR A 1 70 ? -22.958 7.966 19.765 1.00 53.81 70 TYR A CA 1
ATOM 560 C C . TYR A 1 70 ? -24.407 7.569 20.108 1.00 53.81 70 TYR A C 1
ATOM 562 O O . TYR A 1 70 ? -25.323 7.861 19.342 1.00 53.81 70 TYR A O 1
ATOM 570 N N . ARG A 1 71 ? -24.621 6.853 21.221 1.00 47.41 71 ARG A N 1
ATOM 571 C CA . ARG A 1 71 ? -25.932 6.324 21.643 1.00 47.41 71 ARG A CA 1
ATOM 572 C C . ARG A 1 71 ? -26.531 7.048 22.863 1.00 47.41 71 ARG A C 1
ATOM 574 O O . ARG A 1 71 ? -27.320 6.441 23.583 1.00 47.41 71 ARG A O 1
ATOM 581 N N . TRP A 1 72 ? -26.140 8.302 23.089 1.00 50.38 72 TRP A N 1
ATOM 582 C CA . TRP A 1 72 ? -26.782 9.214 24.042 1.00 50.38 72 TRP A CA 1
ATOM 583 C C . TRP A 1 72 ? -27.703 10.174 23.300 1.00 50.38 72 TRP A C 1
ATOM 585 O O . TRP A 1 72 ? -27.238 10.750 22.290 1.00 50.38 72 TRP A O 1
#

Radius of gyration: 16.16 Å; chains: 1; bounding box: 36×23×39 Å

pLDDT: mean 82.49, std 17.88, range [44.62, 97.88]